Protein AF-A0A2E6MP51-F1 (afdb_monomer)

Solvent-accessible surface area (backbone atoms only — not comparable to full-atom values): 4060 Å² total; per-residue (Å²): 113,71,69,58,55,51,53,50,53,51,52,53,52,50,52,52,51,52,45,50,51,14,54,50,30,30,53,52,8,51,50,34,37,73,52,20,48,52,33,66,83,74,74,34,62,91,66,35,46,52,72,69,54,19,48,50,39,26,50,50,11,49,50,33,25,53,51,13,51,49,50,42,54,59,64,57,73,78,114

Mean predicted aligned error: 6.01 Å

Nearest PDB structures (foldseek):
  6h2f-assembly1_D  TM=7.826E-01  e=2.224E+00  Aeromonas hydrophila subsp. hydrophila AL09-71
  7a0g-assembly1_III  TM=4.662E-01  e=8.531E-01  Serratia marcescens
  7a0g-assembly1_JJJ  TM=4.340E-01  e=1.084E+00  Serratia marcescens
  6grj-assembly1_B  TM=4.480E-01  e=1.378E+00  Aeromonas hydrophila
  6grj-assembly1_I  TM=4.681E-01  e=1.973E+00  Aeromonas hydrophila

Foldseek 3Di:
DVVVVVVVVVVVVVLVVLLVQLVVLQVQLVVQLVCLQVAPVVPPNVRGDDPVSSCVSNVSSVVSNVVSVVSNVVSVVVD

Sequence (79 aa):
MLYYKHNMKTRVIMKNIMNGIGYILIALGIMAMAGSAGDCDGKCVENANTIGQMLIIAGTGLAMFLFGAMLLLSNRGEA

Structure (mmCIF, N/CA/C/O backbone):
data_AF-A0A2E6MP51-F1
#
_entry.id   AF-A0A2E6MP51-F1
#
loop_
_atom_site.group_PDB
_atom_site.id
_atom_site.type_symbol
_atom_site.label_atom_id
_atom_site.label_alt_id
_atom_site.label_comp_id
_atom_site.label_asym_id
_atom_site.label_entity_id
_atom_site.label_seq_id
_atom_site.pdbx_PDB_ins_code
_atom_site.Cartn_x
_atom_site.Cartn_y
_atom_site.Cartn_z
_atom_site.occupancy
_atom_site.B_iso_or_equiv
_atom_site.auth_seq_id
_atom_site.auth_comp_id
_atom_site.auth_asym_id
_atom_site.auth_atom_id
_atom_site.pdbx_PDB_model_num
ATOM 1 N N . MET A 1 1 ? -20.605 5.744 36.930 1.00 63.25 1 MET A N 1
ATOM 2 C CA . MET A 1 1 ? -21.215 5.336 35.638 1.00 63.25 1 MET A CA 1
ATOM 3 C C . MET A 1 1 ? -20.777 6.209 34.451 1.00 63.25 1 MET A C 1
ATOM 5 O O . MET A 1 1 ? -20.298 5.661 33.466 1.00 63.25 1 MET A O 1
ATOM 9 N N . LEU A 1 2 ? -20.891 7.547 34.517 1.00 73.94 2 LEU A N 1
ATOM 10 C CA . LEU A 1 2 ? -20.556 8.452 33.394 1.00 73.94 2 LEU A CA 1
ATOM 11 C C . LEU A 1 2 ? -19.089 8.363 32.926 1.00 73.94 2 LEU A C 1
ATOM 13 O O . LEU A 1 2 ? -18.834 8.328 31.724 1.00 73.94 2 LEU A O 1
ATOM 17 N N . TYR A 1 3 ? -18.141 8.225 33.858 1.00 74.12 3 TYR A N 1
ATOM 18 C CA . TYR A 1 3 ? -16.714 8.062 33.547 1.00 74.12 3 TYR A CA 1
ATOM 19 C C . TYR A 1 3 ? -16.425 6.798 32.715 1.00 74.12 3 TYR A C 1
ATOM 21 O O . TYR A 1 3 ? -15.636 6.822 31.774 1.00 74.12 3 TYR A O 1
ATOM 29 N N . TYR A 1 4 ? -17.127 5.699 33.002 1.00 77.31 4 TYR A N 1
ATOM 30 C CA . TYR A 1 4 ? -16.994 4.443 32.263 1.00 77.31 4 TYR A CA 1
ATOM 31 C C . TYR A 1 4 ? -17.566 4.555 30.840 1.00 77.31 4 TYR A C 1
ATOM 33 O O . TYR A 1 4 ? -16.941 4.117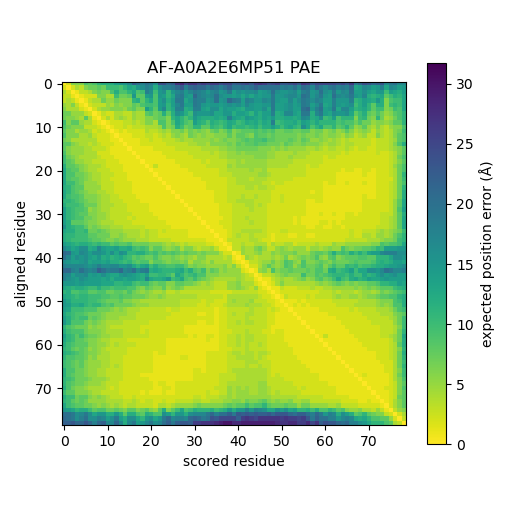 29.876 1.00 77.31 4 TYR A O 1
ATOM 41 N N . LYS A 1 5 ? -18.711 5.234 30.684 1.00 75.06 5 LYS A N 1
ATOM 42 C CA . LYS A 1 5 ? -19.340 5.485 29.377 1.00 75.06 5 LYS A CA 1
ATOM 43 C C . LYS A 1 5 ? -18.471 6.369 28.473 1.00 75.06 5 LYS A C 1
ATOM 45 O O . LYS A 1 5 ? -18.389 6.115 27.273 1.00 75.06 5 LYS A O 1
ATOM 50 N N . HIS A 1 6 ? -17.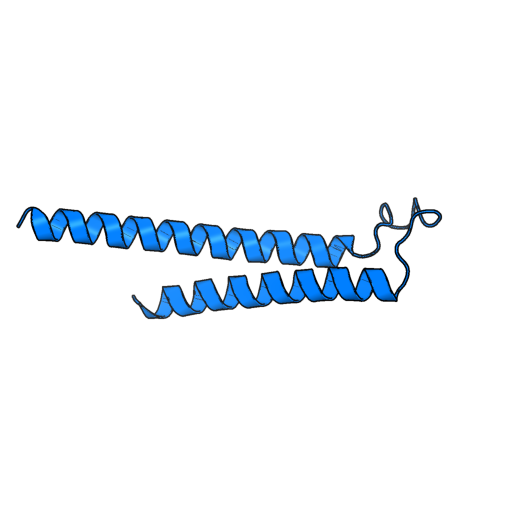795 7.369 29.043 1.00 76.44 6 HIS A N 1
ATOM 51 C CA . HIS A 1 6 ? -16.872 8.225 28.294 1.00 76.44 6 HIS A CA 1
ATOM 52 C C . HIS A 1 6 ? -15.646 7.438 27.803 1.00 76.44 6 HIS A C 1
ATOM 54 O O . HIS A 1 6 ? -15.326 7.483 26.620 1.00 76.44 6 HIS A O 1
ATOM 60 N N . ASN A 1 7 ? -15.021 6.637 28.675 1.00 76.31 7 ASN A N 1
ATOM 61 C CA . ASN A 1 7 ? -13.879 5.790 28.311 1.00 76.31 7 ASN A CA 1
ATOM 62 C C . ASN A 1 7 ? -14.236 4.715 27.269 1.00 76.31 7 ASN A C 1
ATOM 64 O O . ASN A 1 7 ? -13.450 4.450 26.362 1.00 76.31 7 ASN A O 1
ATOM 68 N N . MET A 1 8 ? -15.436 4.130 27.343 1.00 80.50 8 MET A N 1
ATOM 69 C CA . MET A 1 8 ? -15.923 3.176 26.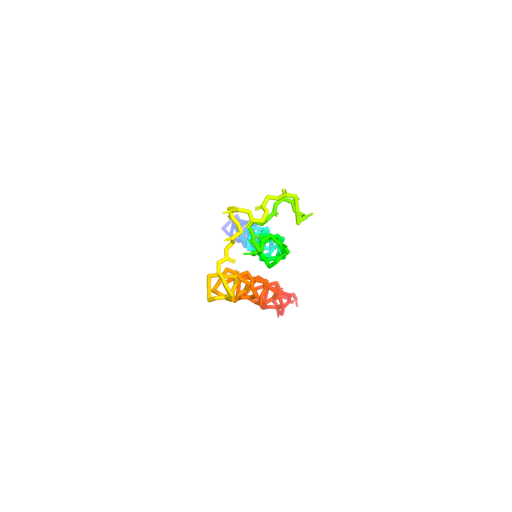342 1.00 80.50 8 MET A CA 1
ATOM 70 C C . MET A 1 8 ? -16.112 3.836 24.969 1.00 80.50 8 MET A C 1
ATOM 72 O O . MET A 1 8 ? -15.654 3.291 23.966 1.00 80.50 8 MET A O 1
ATOM 76 N N . LYS A 1 9 ? -16.722 5.030 24.917 1.00 84.81 9 LYS A N 1
ATOM 77 C CA . LYS A 1 9 ? -16.895 5.789 23.669 1.00 84.81 9 LYS A CA 1
ATOM 78 C C . LYS A 1 9 ? -15.544 6.122 23.032 1.00 84.81 9 LYS A C 1
ATOM 80 O O . LYS A 1 9 ? -15.375 5.908 21.836 1.00 84.81 9 LYS A O 1
ATOM 85 N N . THR A 1 10 ? -14.572 6.575 23.825 1.00 83.44 10 THR A N 1
ATOM 86 C CA . THR A 1 10 ? -13.211 6.848 23.341 1.00 83.44 10 THR A CA 1
ATOM 87 C C . THR A 1 10 ? -12.532 5.586 22.805 1.00 83.44 10 THR A C 1
ATOM 89 O O . THR A 1 10 ? -11.913 5.643 21.745 1.00 83.44 10 THR A O 1
ATOM 92 N N . ARG A 1 11 ? -12.697 4.431 23.467 1.00 84.75 11 ARG A N 1
ATOM 93 C CA . ARG A 1 11 ? -12.125 3.153 23.006 1.00 84.75 11 ARG A CA 1
ATOM 94 C C . ARG A 1 11 ? -12.704 2.716 21.655 1.00 84.75 11 ARG A C 1
ATOM 96 O O . ARG A 1 11 ? -11.958 2.291 20.781 1.00 84.75 11 ARG A O 1
ATOM 103 N N . VAL A 1 12 ? -14.016 2.859 21.461 1.00 87.00 12 VAL A N 1
ATOM 104 C CA . VAL A 1 12 ? -14.683 2.540 20.184 1.00 87.00 12 VAL A CA 1
ATOM 105 C C . VAL A 1 12 ? -14.236 3.488 19.070 1.00 87.00 12 VAL A C 1
ATOM 107 O O . VAL A 1 12 ? -13.927 3.038 17.969 1.00 87.00 12 VAL A O 1
ATOM 110 N N . ILE A 1 13 ? -14.151 4.790 19.354 1.00 88.44 13 ILE A N 1
ATOM 111 C CA . ILE A 1 13 ? -13.664 5.778 18.383 1.00 88.44 13 ILE A CA 1
ATOM 112 C C . ILE A 1 13 ? -12.228 5.448 17.960 1.00 88.44 13 ILE A C 1
ATOM 114 O O . ILE A 1 13 ? -11.947 5.410 16.766 1.00 88.44 13 ILE A O 1
ATOM 118 N N . MET A 1 14 ? -11.343 5.143 18.914 1.00 88.81 14 MET A N 1
ATOM 119 C CA . MET A 1 14 ? -9.953 4.788 18.616 1.00 88.81 14 MET A CA 1
ATOM 120 C C . MET A 1 14 ? -9.858 3.536 17.734 1.00 88.81 14 MET A C 1
ATOM 122 O O . MET A 1 14 ? -9.134 3.543 16.740 1.00 88.81 14 MET A O 1
ATOM 126 N N . LYS A 1 15 ? -10.652 2.495 18.025 1.00 88.44 15 LYS A N 1
ATOM 127 C CA . LYS A 1 15 ? -10.712 1.276 17.201 1.00 88.44 15 LYS A CA 1
ATOM 128 C C . LYS A 1 15 ? -11.130 1.569 15.760 1.00 88.44 15 LYS A C 1
ATOM 130 O O . LYS A 1 15 ? -10.540 1.021 14.831 1.00 88.44 15 LYS A O 1
ATOM 135 N N . ASN A 1 16 ? -12.113 2.447 15.563 1.00 91.75 16 ASN A N 1
ATOM 136 C CA . ASN A 1 16 ? -12.564 2.835 14.226 1.00 91.75 16 ASN A CA 1
ATOM 137 C C . ASN A 1 16 ? -11.496 3.632 13.469 1.00 91.75 16 ASN A C 1
ATOM 139 O O . ASN A 1 16 ? -11.300 3.396 12.279 1.00 91.75 16 ASN A O 1
ATOM 143 N N . ILE A 1 17 ? -10.787 4.535 14.153 1.00 93.50 17 ILE A N 1
ATOM 144 C CA . ILE A 1 17 ? -9.684 5.305 13.560 1.00 93.50 17 ILE A CA 1
ATOM 145 C C . ILE A 1 17 ? -8.551 4.368 13.130 1.00 93.50 17 ILE A C 1
ATOM 147 O O . ILE A 1 17 ? -8.102 4.446 11.990 1.00 93.50 17 ILE A O 1
ATOM 151 N N . MET A 1 18 ? -8.131 3.446 14.002 1.00 93.12 18 MET A N 1
ATOM 152 C CA . MET A 1 18 ? -7.097 2.457 13.682 1.00 93.12 18 MET A CA 1
ATOM 153 C C . MET A 1 18 ? -7.497 1.589 12.488 1.00 93.12 18 MET A C 1
ATOM 155 O O . MET A 1 18 ? -6.720 1.455 11.547 1.00 93.12 18 MET A O 1
ATOM 159 N N . ASN A 1 19 ? -8.729 1.076 12.464 1.00 94.31 19 ASN A N 1
ATOM 160 C CA . ASN A 1 19 ? -9.228 0.327 11.311 1.00 94.31 19 ASN A CA 1
ATOM 161 C C . ASN A 1 19 ? -9.205 1.160 10.025 1.00 94.31 19 ASN A C 1
ATOM 163 O O . ASN A 1 19 ? -8.764 0.672 8.988 1.00 94.31 19 ASN A O 1
ATOM 167 N N . GLY A 1 20 ? -9.627 2.425 10.095 1.00 96.00 20 GLY A N 1
ATOM 168 C CA . GLY A 1 20 ? -9.557 3.350 8.965 1.00 96.00 20 GLY A CA 1
ATOM 169 C C . GLY A 1 20 ? -8.133 3.512 8.429 1.00 96.00 20 GLY A C 1
ATOM 170 O O . GLY A 1 20 ? -7.913 3.363 7.230 1.00 96.00 20 GLY A O 1
ATOM 171 N N . ILE A 1 21 ? -7.157 3.741 9.312 1.00 96.56 21 ILE A N 1
ATOM 172 C CA . ILE A 1 21 ? -5.736 3.850 8.945 1.00 96.56 21 ILE A CA 1
ATOM 173 C C . ILE A 1 21 ? -5.235 2.550 8.304 1.00 96.56 21 ILE A C 1
ATOM 175 O O . ILE A 1 21 ? -4.569 2.599 7.271 1.00 96.56 21 ILE A O 1
ATOM 179 N N . GLY A 1 22 ? -5.588 1.392 8.869 1.00 96.88 22 GLY A N 1
ATOM 180 C CA . GLY A 1 22 ? -5.212 0.084 8.329 1.00 96.88 22 GLY A CA 1
ATOM 181 C C . GLY A 1 22 ? -5.721 -0.138 6.903 1.00 96.88 22 GLY A C 1
ATOM 182 O O . GLY A 1 22 ? -4.945 -0.512 6.024 1.00 96.88 22 GLY A O 1
ATOM 183 N N . TYR A 1 23 ? -6.996 0.164 6.640 1.00 97.06 23 TYR A N 1
ATOM 184 C CA . TYR A 1 23 ? -7.564 0.064 5.291 1.00 97.06 23 TYR A CA 1
ATOM 185 C C . TYR A 1 23 ? -6.911 1.034 4.299 1.00 97.06 23 TYR A C 1
ATOM 187 O O . TYR A 1 23 ? -6.631 0.644 3.166 1.00 97.06 23 TYR A O 1
ATOM 195 N N . ILE A 1 24 ? -6.628 2.273 4.717 1.00 97.94 24 ILE A N 1
ATOM 196 C CA . ILE A 1 24 ? -5.958 3.270 3.868 1.00 97.94 24 ILE A CA 1
ATOM 197 C C . ILE A 1 24 ? -4.539 2.816 3.511 1.00 97.94 24 ILE A C 1
ATOM 199 O O . ILE A 1 24 ? -4.157 2.883 2.347 1.00 97.94 24 ILE A O 1
ATOM 203 N N . LEU A 1 25 ? -3.771 2.313 4.481 1.00 97.94 25 LEU A N 1
ATOM 204 C CA . LEU A 1 25 ? -2.418 1.792 4.256 1.00 97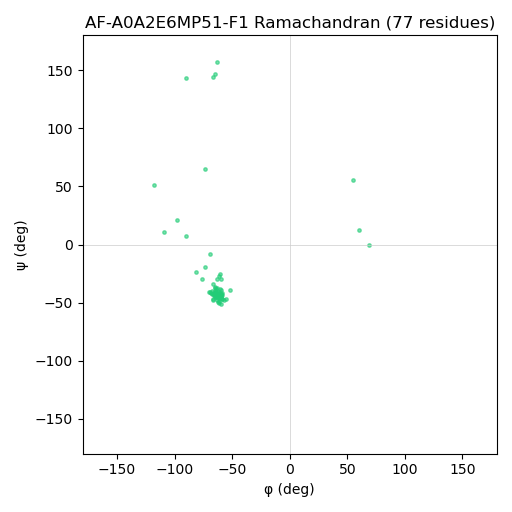.94 25 LEU A CA 1
ATOM 205 C C . LEU A 1 25 ? -2.402 0.634 3.258 1.00 97.94 25 LEU A C 1
ATOM 207 O O . LEU A 1 25 ? -1.556 0.609 2.367 1.00 97.94 25 LEU A O 1
ATOM 211 N N . ILE A 1 26 ? -3.356 -0.292 3.375 1.00 98.25 26 ILE A N 1
ATOM 212 C CA . ILE A 1 26 ? -3.523 -1.402 2.431 1.00 98.25 26 ILE A CA 1
ATOM 213 C C . ILE A 1 26 ? -3.819 -0.877 1.026 1.00 98.25 26 ILE A C 1
ATOM 215 O O . ILE A 1 26 ? -3.150 -1.274 0.073 1.00 98.25 26 ILE A O 1
ATOM 219 N N . ALA A 1 27 ? -4.794 0.024 0.893 1.00 98.12 27 ALA A N 1
ATOM 220 C CA . ALA A 1 27 ? -5.200 0.562 -0.401 1.00 98.12 27 ALA A CA 1
ATOM 221 C C . ALA A 1 27 ? -4.058 1.332 -1.081 1.00 98.12 27 ALA A C 1
ATOM 223 O O . ALA A 1 27 ? -3.730 1.058 -2.235 1.00 98.12 27 ALA A O 1
ATOM 224 N N . LEU A 1 28 ? -3.409 2.244 -0.352 1.00 97.81 28 LEU A N 1
ATOM 225 C CA . LEU A 1 28 ? -2.273 3.012 -0.861 1.00 97.81 28 LEU A CA 1
ATOM 226 C C . LEU A 1 28 ? -1.068 2.118 -1.16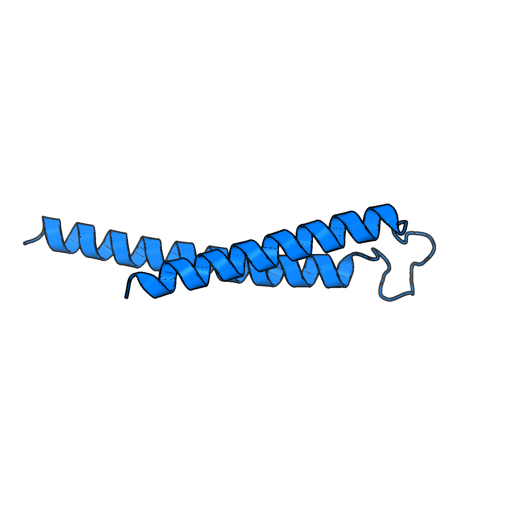4 1.00 97.81 28 LEU A C 1
ATOM 228 O O . LEU A 1 28 ? -0.387 2.346 -2.158 1.00 97.81 28 LEU A O 1
ATOM 232 N N . GLY A 1 29 ? -0.828 1.083 -0.356 1.00 98.12 29 GLY A N 1
ATOM 233 C CA . GLY A 1 29 ? 0.236 0.114 -0.597 1.00 98.12 29 GLY A CA 1
ATOM 234 C C . GLY A 1 29 ? 0.055 -0.638 -1.915 1.00 98.12 29 GLY A C 1
ATOM 235 O O . GLY A 1 29 ? 0.989 -0.731 -2.710 1.00 98.12 29 GLY A O 1
ATOM 236 N N . ILE A 1 30 ? -1.166 -1.108 -2.194 1.00 97.88 30 ILE A N 1
ATOM 237 C CA . ILE A 1 30 ? -1.505 -1.766 -3.466 1.00 97.88 30 ILE A CA 1
ATOM 238 C C . ILE A 1 30 ? -1.362 -0.795 -4.641 1.00 97.88 30 ILE A C 1
ATOM 240 O O . ILE A 1 30 ? -0.771 -1.158 -5.655 1.00 97.88 30 ILE A O 1
ATOM 244 N N . MET A 1 31 ? -1.850 0.441 -4.501 1.00 96.75 31 MET A N 1
ATOM 245 C CA . MET A 1 31 ? -1.717 1.464 -5.545 1.00 96.75 31 MET A CA 1
ATOM 246 C C . MET A 1 31 ? -0.251 1.793 -5.847 1.00 96.75 31 MET A C 1
ATOM 248 O O . MET A 1 31 ? 0.121 1.882 -7.013 1.00 96.75 31 MET A O 1
ATOM 252 N N . ALA A 1 32 ? 0.591 1.925 -4.819 1.00 96.56 32 ALA A N 1
ATOM 253 C CA . ALA A 1 32 ? 2.019 2.180 -4.987 1.00 96.56 32 ALA A CA 1
ATOM 254 C C . ALA A 1 32 ? 2.737 1.008 -5.674 1.00 96.56 32 ALA A C 1
ATOM 256 O O . ALA A 1 32 ? 3.539 1.233 -6.576 1.00 96.56 32 ALA A O 1
ATOM 257 N N . MET A 1 33 ? 2.418 -0.241 -5.311 1.00 96.62 33 MET A N 1
ATOM 258 C CA . MET A 1 33 ? 2.959 -1.423 -5.996 1.00 96.62 33 MET A CA 1
ATOM 259 C C . MET A 1 33 ? 2.548 -1.466 -7.470 1.00 96.62 33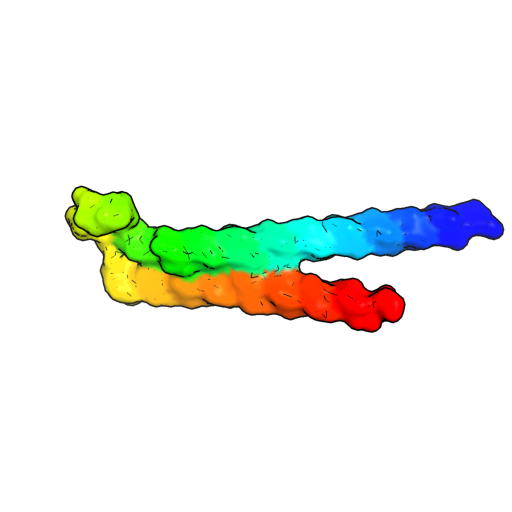 MET A C 1
ATOM 261 O O . MET A 1 33 ? 3.408 -1.628 -8.337 1.00 96.62 33 MET A O 1
ATOM 265 N N . ALA A 1 34 ? 1.257 -1.275 -7.754 1.00 94.31 34 ALA A N 1
ATOM 266 C CA . ALA A 1 34 ? 0.714 -1.315 -9.110 1.00 94.31 34 ALA A CA 1
ATOM 267 C C . ALA A 1 34 ? 1.251 -0.181 -9.997 1.00 94.31 34 ALA A C 1
ATOM 269 O O . ALA A 1 34 ? 1.531 -0.403 -11.168 1.00 94.31 34 ALA A O 1
ATOM 270 N N . GLY A 1 35 ? 1.434 1.018 -9.439 1.00 92.25 35 GLY A N 1
ATOM 271 C CA . GLY A 1 35 ? 1.962 2.185 -10.151 1.00 92.25 35 GLY A CA 1
ATOM 272 C C . GLY A 1 35 ? 3.485 2.337 -10.098 1.00 92.25 35 GLY A C 1
ATOM 273 O O . GLY A 1 35 ? 4.002 3.365 -10.527 1.00 92.25 35 GLY A O 1
ATOM 274 N N . SER A 1 36 ? 4.219 1.361 -9.554 1.00 94.94 36 SER A N 1
ATOM 275 C CA . SER A 1 36 ? 5.659 1.493 -9.276 1.00 94.94 36 SER A CA 1
ATOM 276 C C . SER A 1 36 ? 6.519 1.729 -10.521 1.00 94.94 36 SER A C 1
ATOM 278 O O . SER A 1 36 ? 7.565 2.376 -10.430 1.00 94.94 36 SER A O 1
ATOM 280 N N . ALA A 1 37 ? 6.050 1.262 -11.680 1.00 92.50 37 ALA A N 1
ATOM 281 C CA . ALA A 1 37 ? 6.657 1.490 -12.986 1.00 92.50 37 ALA A CA 1
ATOM 282 C C . ALA A 1 37 ? 6.762 2.969 -13.352 1.00 92.50 37 ALA A C 1
ATOM 284 O O . ALA A 1 37 ? 7.684 3.358 -14.065 1.00 92.50 37 ALA A O 1
ATOM 285 N N . GLY A 1 38 ? 5.846 3.802 -12.852 1.00 89.81 38 GLY A N 1
ATOM 286 C CA . GLY A 1 38 ? 5.771 5.203 -13.256 1.00 89.81 38 GLY A CA 1
ATOM 287 C C . GLY A 1 38 ? 5.524 5.378 -14.757 1.00 89.81 38 GLY A C 1
ATOM 288 O O . GLY A 1 38 ? 5.661 6.484 -15.269 1.00 89.81 38 GLY A O 1
ATOM 289 N N . ASP A 1 39 ? 5.160 4.308 -15.463 1.00 90.19 39 ASP A N 1
ATOM 290 C CA . ASP A 1 39 ? 4.713 4.366 -16.836 1.00 90.19 39 ASP A CA 1
ATOM 291 C C . ASP A 1 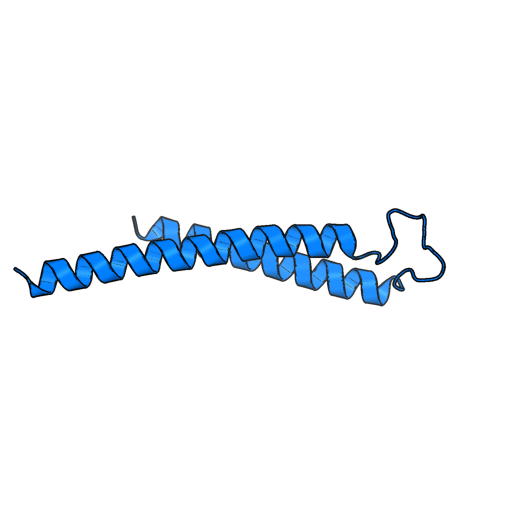39 ? 3.191 4.540 -16.835 1.00 90.19 39 ASP A C 1
ATOM 293 O O . ASP A 1 39 ? 2.470 4.029 -15.978 1.00 90.19 39 ASP A O 1
ATOM 297 N N . CYS A 1 40 ? 2.657 5.322 -17.771 1.00 83.12 40 CYS A N 1
ATOM 298 C CA . CYS A 1 40 ? 1.210 5.383 -17.962 1.00 83.12 40 CYS A CA 1
ATOM 299 C C . CYS A 1 40 ? 0.737 4.090 -18.643 1.00 83.12 40 CYS A C 1
ATOM 301 O O . CYS A 1 40 ? 0.306 4.141 -19.794 1.00 8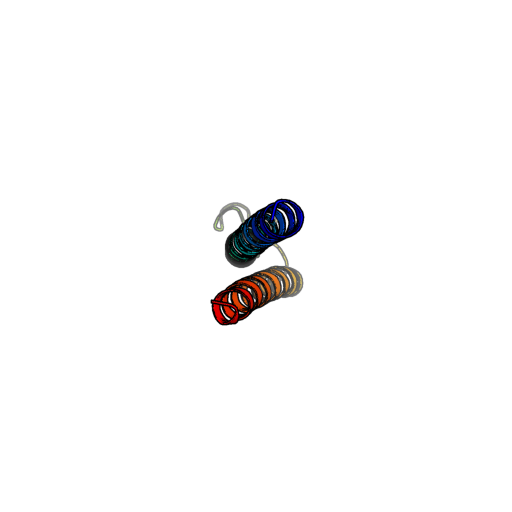3.12 40 CYS A O 1
ATOM 303 N N . ASP A 1 41 ? 0.876 2.950 -17.957 1.00 82.81 41 ASP A N 1
ATOM 304 C CA . ASP A 1 41 ? 0.557 1.611 -18.462 1.00 82.81 41 ASP A CA 1
ATOM 305 C C . ASP A 1 41 ? 1.301 1.324 -19.779 1.00 82.81 41 ASP A C 1
ATOM 307 O O . ASP A 1 41 ? 0.714 1.143 -20.844 1.00 82.81 41 ASP A O 1
ATOM 311 N N . GLY A 1 42 ? 2.631 1.452 -19.743 1.00 80.75 42 GLY A N 1
ATOM 312 C CA . GLY A 1 42 ? 3.501 1.291 -20.912 1.00 80.75 42 GLY A CA 1
ATOM 313 C C . GLY A 1 42 ? 3.397 2.378 -21.993 1.00 80.75 42 GLY A C 1
ATOM 314 O O . GLY A 1 42 ? 4.129 2.317 -22.977 1.00 80.75 42 GLY A O 1
ATOM 315 N N . LYS A 1 43 ? 2.537 3.399 -21.851 1.00 86.75 43 LYS A N 1
ATOM 316 C CA . LYS A 1 43 ? 2.432 4.493 -22.844 1.00 86.75 43 LYS A CA 1
ATOM 317 C C . LYS A 1 43 ? 3.492 5.580 -22.691 1.00 86.75 43 LYS A C 1
ATOM 319 O O . LYS A 1 43 ? 3.793 6.265 -23.661 1.00 86.75 43 LYS A O 1
ATOM 324 N N . CYS A 1 44 ? 4.054 5.733 -21.493 1.00 84.50 44 CYS A N 1
ATOM 325 C CA . CYS A 1 44 ? 5.044 6.767 -21.171 1.00 84.50 44 CYS A CA 1
ATOM 326 C C . CYS A 1 44 ? 6.384 6.141 -20.764 1.00 84.50 44 CYS A C 1
ATOM 328 O O . CYS A 1 44 ? 6.931 6.474 -19.716 1.00 84.50 44 CYS A O 1
ATOM 330 N N . VAL A 1 45 ? 6.906 5.217 -21.579 1.00 82.44 45 VAL A N 1
ATOM 331 C CA . VAL A 1 45 ? 8.178 4.513 -21.303 1.00 82.44 45 VAL A CA 1
ATOM 332 C C . VAL A 1 45 ? 9.381 5.450 -21.197 1.00 82.44 45 VAL A C 1
ATOM 334 O O . VAL A 1 45 ? 10.346 5.142 -20.510 1.00 82.44 45 VAL A O 1
ATOM 337 N N . GLU A 1 46 ? 9.305 6.613 -21.839 1.00 87.06 46 GLU A N 1
ATOM 338 C CA . GLU A 1 46 ? 10.338 7.657 -21.823 1.00 87.06 46 GLU A CA 1
ATOM 339 C C . GLU A 1 46 ? 10.557 8.239 -20.418 1.00 87.06 46 GLU A C 1
ATOM 341 O O . GLU A 1 46 ? 11.664 8.641 -20.071 1.00 87.06 46 GLU A O 1
ATOM 346 N N . ASN A 1 47 ? 9.499 8.230 -19.603 1.00 86.38 47 ASN A N 1
ATOM 347 C CA . ASN A 1 47 ? 9.482 8.711 -18.225 1.00 86.38 47 ASN A CA 1
ATOM 348 C C . ASN A 1 47 ? 9.365 7.567 -17.206 1.00 86.38 47 ASN A C 1
ATOM 350 O O . ASN A 1 47 ? 9.118 7.827 -16.027 1.00 86.38 47 ASN A O 1
ATOM 354 N N . ALA A 1 48 ? 9.512 6.315 -17.644 1.00 91.19 48 ALA A N 1
ATOM 355 C CA . ALA A 1 48 ? 9.404 5.170 -16.756 1.00 91.19 48 ALA A CA 1
ATOM 356 C C . ALA A 1 48 ? 10.524 5.171 -15.711 1.00 91.19 48 ALA A C 1
ATOM 358 O O . ALA A 1 48 ? 11.669 5.562 -15.963 1.00 91.19 48 ALA A O 1
ATOM 359 N N . ASN A 1 49 ? 10.190 4.672 -14.527 1.00 91.69 49 ASN A N 1
ATOM 360 C CA . ASN A 1 49 ? 11.156 4.476 -13.465 1.00 91.69 49 ASN A CA 1
ATOM 361 C C . ASN A 1 49 ? 12.166 3.392 -13.856 1.00 91.69 49 ASN A C 1
ATOM 363 O O . ASN A 1 49 ? 11.826 2.367 -14.448 1.00 91.69 49 ASN A O 1
ATOM 367 N N . THR A 1 50 ? 13.423 3.575 -13.453 1.00 94.69 50 THR A N 1
ATOM 368 C CA . THR A 1 50 ? 14.417 2.496 -13.551 1.00 94.69 50 THR A CA 1
ATOM 369 C C . THR A 1 50 ? 14.010 1.317 -12.664 1.00 94.69 50 THR A C 1
ATOM 371 O O . THR A 1 50 ? 13.331 1.503 -11.653 1.00 94.69 50 THR A O 1
ATOM 374 N N . ILE A 1 51 ? 14.493 0.107 -12.966 1.00 93.06 51 ILE A N 1
ATOM 375 C CA . ILE A 1 51 ? 14.181 -1.100 -12.174 1.00 93.06 51 ILE A CA 1
ATOM 376 C C . ILE A 1 51 ? 14.451 -0.886 -10.675 1.00 93.06 51 ILE A C 1
ATOM 378 O O . ILE A 1 51 ? 13.657 -1.307 -9.839 1.00 93.06 51 ILE A O 1
ATOM 382 N N . GLY A 1 52 ? 15.536 -0.190 -10.320 1.00 94.81 52 GLY A N 1
ATOM 383 C CA . GLY A 1 52 ? 15.853 0.113 -8.922 1.00 94.81 52 GLY A CA 1
ATOM 384 C C . GLY A 1 52 ? 14.799 0.996 -8.247 1.00 94.81 52 GLY A C 1
ATOM 385 O O . GLY A 1 52 ? 14.369 0.703 -7.134 1.00 94.81 52 GLY A O 1
ATOM 386 N N . GLN A 1 53 ? 14.334 2.044 -8.928 1.00 94.88 53 GLN A N 1
ATOM 387 C CA . GLN A 1 53 ? 13.274 2.919 -8.418 1.00 94.88 53 GLN A CA 1
AT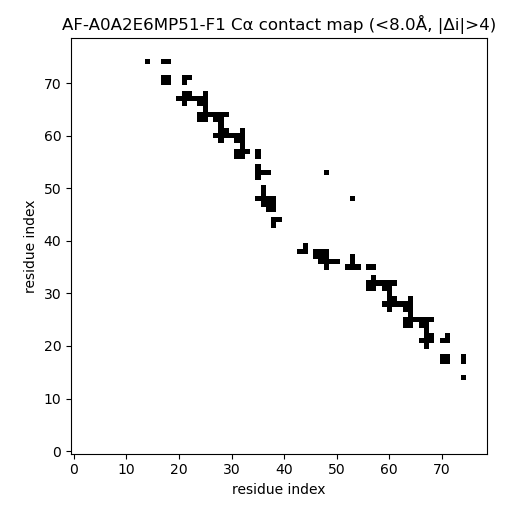OM 388 C C . GLN A 1 53 ? 11.932 2.189 -8.328 1.00 94.88 53 GLN A C 1
ATOM 390 O O . GLN A 1 53 ? 11.250 2.309 -7.311 1.00 94.88 53 GLN A O 1
ATOM 395 N N . MET A 1 54 ? 11.591 1.386 -9.343 1.00 95.06 54 MET A N 1
ATOM 396 C CA . MET A 1 54 ? 10.400 0.533 -9.319 1.00 95.06 54 MET A CA 1
ATOM 397 C C . MET A 1 54 ? 10.414 -0.381 -8.098 1.00 95.06 54 MET A C 1
ATOM 399 O O . MET A 1 54 ? 9.426 -0.453 -7.376 1.00 95.06 54 MET A O 1
ATOM 403 N N . LEU A 1 55 ? 11.545 -1.036 -7.821 1.00 96.94 55 LEU A N 1
ATOM 404 C CA . LEU A 1 55 ? 11.668 -1.966 -6.702 1.00 96.94 55 LEU A CA 1
ATOM 405 C C . LEU A 1 55 ? 11.561 -1.264 -5.343 1.00 96.94 55 LEU A C 1
ATOM 407 O O . LEU A 1 55 ? 10.989 -1.824 -4.413 1.00 96.94 55 LEU A O 1
ATOM 411 N N . ILE A 1 56 ? 12.058 -0.030 -5.231 1.00 97.50 56 ILE A N 1
ATOM 412 C CA . ILE A 1 56 ? 11.898 0.782 -4.019 1.00 97.50 56 ILE A CA 1
ATOM 413 C C . ILE A 1 56 ? 10.428 1.157 -3.816 1.00 97.50 56 ILE A C 1
ATOM 415 O O . ILE A 1 56 ? 9.916 0.976 -2.716 1.00 97.50 56 ILE A O 1
ATOM 419 N N . ILE A 1 57 ? 9.737 1.640 -4.852 1.00 96.88 57 ILE A N 1
ATOM 420 C CA . ILE A 1 57 ? 8.325 2.052 -4.755 1.00 96.88 57 ILE A CA 1
ATOM 421 C C . ILE A 1 57 ? 7.414 0.840 -4.524 1.00 96.88 57 ILE A C 1
ATOM 423 O O . ILE A 1 57 ? 6.510 0.878 -3.692 1.00 96.88 57 ILE A O 1
ATOM 427 N N . ALA A 1 58 ? 7.673 -0.269 -5.214 1.00 97.50 58 ALA A N 1
ATOM 428 C CA . ALA A 1 58 ? 6.965 -1.519 -4.980 1.00 97.50 58 ALA A CA 1
ATOM 429 C C . ALA A 1 58 ? 7.252 -2.066 -3.575 1.00 97.50 58 ALA A C 1
ATOM 431 O O . ALA A 1 58 ? 6.334 -2.491 -2.879 1.00 97.50 58 ALA A O 1
ATOM 432 N N . GLY A 1 59 ? 8.503 -2.005 -3.114 1.00 97.81 59 GLY A N 1
ATOM 433 C CA . GLY A 1 59 ? 8.897 -2.429 -1.772 1.00 97.81 59 GLY A CA 1
ATOM 434 C C . GLY A 1 59 ? 8.268 -1.580 -0.666 1.00 97.81 59 GLY A C 1
ATOM 435 O O . GLY A 1 59 ? 7.808 -2.124 0.338 1.00 97.81 59 GLY A O 1
ATOM 436 N N . THR A 1 60 ? 8.179 -0.261 -0.847 1.00 97.88 60 THR A N 1
ATOM 437 C CA . THR A 1 60 ? 7.495 0.625 0.107 1.00 97.88 60 THR A CA 1
ATOM 438 C C . THR A 1 60 ? 5.988 0.384 0.097 1.00 97.88 60 THR A C 1
ATOM 440 O O . THR A 1 60 ? 5.388 0.287 1.167 1.00 97.88 60 THR A O 1
ATOM 443 N N . GLY A 1 61 ? 5.383 0.187 -1.079 1.00 98.06 61 GLY A N 1
ATOM 444 C CA . GLY A 1 61 ? 3.978 -0.198 -1.209 1.00 98.06 61 GLY A CA 1
ATOM 445 C C . GLY A 1 61 ? 3.665 -1.532 -0.522 1.00 98.06 61 GLY A C 1
ATOM 446 O O . GLY A 1 61 ? 2.687 -1.634 0.221 1.00 98.06 61 GLY A O 1
ATOM 447 N N . LEU A 1 62 ? 4.539 -2.529 -0.676 1.00 98.19 62 LEU A N 1
ATOM 448 C CA . LEU A 1 62 ? 4.451 -3.810 0.027 1.00 98.19 62 LEU A CA 1
ATOM 449 C C . LEU A 1 62 ? 4.538 -3.615 1.547 1.00 98.19 62 LEU A C 1
ATOM 451 O O . LEU A 1 62 ? 3.728 -4.171 2.285 1.00 98.19 62 LEU A O 1
ATOM 455 N N . ALA A 1 63 ? 5.485 -2.806 2.029 1.00 98.19 63 ALA A N 1
ATOM 456 C CA . ALA A 1 63 ? 5.636 -2.527 3.456 1.00 98.19 63 ALA A CA 1
ATOM 457 C C . ALA A 1 63 ? 4.388 -1.845 4.044 1.00 98.19 63 ALA A C 1
ATOM 459 O O . ALA A 1 63 ? 3.917 -2.247 5.109 1.00 98.19 63 ALA A O 1
ATOM 460 N N . MET A 1 64 ? 3.808 -0.869 3.335 1.00 98.00 64 MET A N 1
ATOM 461 C CA . MET A 1 64 ? 2.547 -0.224 3.725 1.00 98.00 64 MET A CA 1
ATOM 462 C C . MET A 1 64 ? 1.392 -1.226 3.781 1.00 98.00 64 MET A C 1
ATOM 464 O O . MET A 1 64 ? 0.642 -1.240 4.758 1.00 98.00 64 MET A O 1
ATOM 468 N N . PHE A 1 65 ? 1.279 -2.093 2.772 1.00 98.19 65 PHE A N 1
ATOM 469 C CA . PHE A 1 65 ? 0.267 -3.144 2.732 1.00 98.19 65 PHE A CA 1
ATOM 470 C C . PHE A 1 65 ? 0.389 -4.099 3.925 1.00 98.19 65 PHE A C 1
ATOM 472 O O . PHE A 1 65 ? -0.590 -4.321 4.640 1.00 98.19 65 PHE A O 1
ATOM 479 N N . LEU A 1 66 ? 1.590 -4.627 4.177 1.00 98.06 66 LEU A N 1
ATOM 480 C CA . LEU A 1 66 ? 1.843 -5.565 5.271 1.00 98.06 66 LEU A CA 1
ATOM 481 C C . LEU A 1 66 ? 1.592 -4.924 6.636 1.00 98.06 66 LEU A C 1
ATOM 483 O O . LEU A 1 66 ? 0.965 -5.542 7.496 1.00 98.06 66 LEU A O 1
ATOM 487 N N . PHE A 1 67 ? 2.034 -3.681 6.832 1.00 97.25 67 PHE A N 1
ATOM 488 C CA . PHE A 1 67 ? 1.808 -2.963 8.082 1.00 97.25 67 PHE A CA 1
ATOM 489 C C . PHE A 1 67 ? 0.320 -2.662 8.306 1.00 97.25 67 PHE A C 1
ATOM 491 O O . PHE A 1 67 ? -0.193 -2.890 9.400 1.00 97.25 67 PHE A O 1
ATOM 498 N N . GLY A 1 68 ? -0.403 -2.228 7.268 1.00 96.69 68 GLY A N 1
ATOM 499 C CA . GLY A 1 68 ? -1.851 -2.024 7.335 1.00 96.69 68 GLY A CA 1
ATOM 500 C C . GLY A 1 68 ? -2.612 -3.315 7.652 1.00 96.69 68 GLY A C 1
ATOM 501 O O . GLY A 1 68 ? -3.486 -3.317 8.519 1.00 96.69 68 GLY A O 1
ATOM 502 N N . ALA A 1 69 ? -2.236 -4.434 7.025 1.00 96.50 69 ALA A N 1
ATOM 503 C CA . ALA A 1 69 ? -2.810 -5.748 7.310 1.00 96.50 69 ALA A CA 1
ATOM 504 C C . ALA A 1 69 ? -2.531 -6.196 8.751 1.00 96.50 69 ALA A C 1
ATOM 506 O O . ALA A 1 69 ? -3.452 -6.626 9.448 1.00 96.50 69 ALA A O 1
ATOM 507 N N . MET A 1 70 ? -1.292 -6.043 9.226 1.00 96.00 70 MET A N 1
ATOM 508 C CA . MET A 1 70 ? -0.915 -6.353 10.605 1.00 96.00 70 MET A CA 1
ATOM 509 C C . MET A 1 70 ? -1.723 -5.520 11.602 1.00 96.00 70 MET A C 1
ATOM 511 O O . MET A 1 70 ? -2.264 -6.075 12.553 1.00 96.00 70 MET A O 1
ATOM 515 N N . LEU A 1 71 ? -1.883 -4.219 11.355 1.00 95.06 71 LEU A N 1
ATOM 516 C CA . LEU A 1 71 ? -2.642 -3.322 12.223 1.00 95.06 71 LEU A CA 1
ATOM 517 C C . LEU A 1 71 ? -4.111 -3.752 12.354 1.00 95.06 71 LEU A C 1
ATOM 519 O O . LEU A 1 71 ? -4.646 -3.772 13.463 1.00 95.06 71 LEU A O 1
ATOM 523 N N . LEU A 1 72 ? -4.753 -4.157 11.253 1.00 94.62 72 LEU A N 1
ATOM 524 C CA . LEU A 1 72 ? -6.120 -4.690 11.286 1.00 94.62 72 LEU A CA 1
ATOM 525 C C . LEU A 1 72 ? -6.208 -6.017 12.046 1.00 94.62 72 LEU A C 1
ATOM 527 O O . LEU A 1 72 ? -7.150 -6.222 12.811 1.00 94.62 72 LEU A O 1
ATOM 531 N N . LEU A 1 73 ? -5.244 -6.920 11.853 1.00 93.19 73 LEU A N 1
ATOM 532 C CA . LEU A 1 73 ? -5.207 -8.202 12.560 1.00 93.19 73 LEU A CA 1
ATOM 533 C C . LEU A 1 73 ? -5.000 -8.007 14.066 1.00 93.19 73 LEU A C 1
ATOM 535 O O . LEU A 1 73 ? -5.727 -8.604 14.860 1.00 93.19 73 LEU A O 1
ATOM 539 N N . SER A 1 74 ? -4.082 -7.126 14.462 1.00 90.19 74 SER A N 1
ATOM 540 C CA . SER A 1 74 ? -3.855 -6.768 15.863 1.00 90.19 74 SER A CA 1
ATOM 541 C C . SER A 1 74 ? -5.097 -6.138 16.494 1.00 90.19 74 SER A C 1
ATOM 543 O O . SER A 1 74 ? -5.460 -6.503 17.607 1.00 90.19 74 SER A O 1
ATOM 545 N N . ASN A 1 75 ? -5.809 -5.271 15.769 1.00 87.75 75 ASN A N 1
ATOM 546 C CA . ASN A 1 75 ? -7.027 -4.634 16.276 1.00 87.75 75 ASN A CA 1
ATOM 547 C C . ASN A 1 75 ? -8.242 -5.593 16.335 1.00 87.75 75 ASN A C 1
ATOM 549 O O . ASN A 1 75 ? -9.191 -5.334 17.076 1.00 87.75 75 ASN A O 1
ATOM 553 N N . ARG A 1 76 ? -8.227 -6.718 15.594 1.00 77.75 76 ARG A N 1
ATOM 554 C CA . ARG A 1 76 ? -9.235 -7.798 15.706 1.00 77.75 76 ARG A CA 1
ATOM 555 C C . ARG A 1 76 ? -9.040 -8.677 16.942 1.00 77.75 76 ARG A C 1
ATOM 557 O O . ARG A 1 76 ? -10.030 -9.194 17.444 1.00 77.75 76 ARG A O 1
ATOM 564 N N . GLY A 1 77 ? -7.807 -8.842 17.428 1.00 62.56 77 GLY A N 1
ATOM 565 C CA . GLY A 1 77 ? -7.495 -9.639 18.625 1.00 62.56 77 GLY A CA 1
ATOM 566 C C . GLY A 1 77 ? -7.982 -9.028 19.947 1.00 62.56 77 GLY A C 1
ATOM 567 O O . GLY A 1 77 ? -7.925 -9.686 20.979 1.00 62.56 77 GLY A O 1
ATOM 568 N N . GLU A 1 78 ? -8.476 -7.788 19.923 1.00 57.66 78 GLU A N 1
ATOM 569 C CA . GLU A 1 78 ? -9.024 -7.075 21.085 1.00 57.66 78 GLU A CA 1
ATOM 570 C C . GLU A 1 78 ? -10.566 -7.134 21.182 1.00 57.66 78 GLU A C 1
ATOM 572 O O . GLU A 1 78 ? -11.182 -6.224 21.764 1.00 57.66 78 GLU A O 1
ATOM 577 N N . ALA A 1 79 ? -11.194 -8.119 20.529 1.00 45.16 79 ALA A N 1
ATOM 578 C CA . ALA A 1 79 ? -12.644 -8.341 20.505 1.00 45.16 79 ALA A CA 1
ATOM 579 C C . ALA A 1 79 ? -13.092 -9.330 21.587 1.00 45.16 79 ALA A C 1
ATOM 581 O O . ALA A 1 79 ? -12.477 -10.414 21.687 1.00 45.16 79 ALA A O 1
#

Secondary structure (DSSP, 8-state):
-HHHHHHHHHHHHHHHHHHHHHHHHHHHHHHHHHTTT-SSTTTTGGGPPPHHHHHHHHHHHHHHHHHHHHHHHHHHTT-

pLDDT: mean 89.68, std 10.29, range [45.16, 98.25]

Radius of gyration: 18.52 Å; Cα contacts (8 Å, |Δi|>4): 74; chains: 1; bounding box: 37×18×58 Å